Protein AF-A0A7X9Q307-F1 (afdb_monomer_lite)

pLDDT: mean 83.68, std 14.68, range [39.25, 97.31]

Foldseek 3Di:
DALVVLQVVCVVVVHFAFQLRVLCCQCPNCPHCCQPVQDPQPDDDDCDVHLCDLVNLLVVLVVQVVQCVVVVVDPQAAEEEAQCRLVSSLVSNVVVVRPCLLRYEYAHQHPVSLVNHDPSHHYDPDDDPDDGDGYYHYPCNVVSRRDWDWDDDVHIDTDGWDQDPVSDID

Structure (mmCIF, N/CA/C/O backbone):
data_AF-A0A7X9Q307-F1
#
_entry.id   AF-A0A7X9Q307-F1
#
loop_
_atom_site.group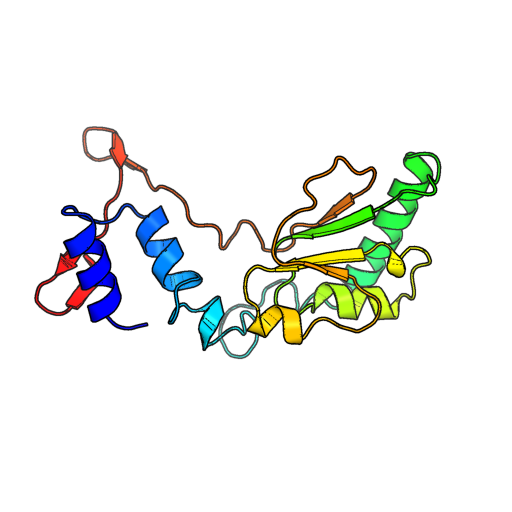_PDB
_atom_site.id
_atom_site.type_symbol
_atom_site.label_atom_id
_atom_site.label_alt_id
_atom_site.label_comp_id
_atom_site.label_asym_id
_atom_site.label_entity_id
_atom_site.label_seq_id
_atom_site.pdbx_PDB_ins_code
_atom_site.Cartn_x
_atom_site.Cartn_y
_atom_site.Cartn_z
_atom_site.occupancy
_atom_site.B_iso_or_equiv
_atom_site.auth_seq_id
_atom_site.auth_comp_id
_atom_site.auth_asym_id
_atom_site.auth_atom_id
_atom_site.pdbx_PDB_model_num
ATOM 1 N N . MET A 1 1 ? -0.770 0.866 19.693 1.00 59.19 1 MET A N 1
ATOM 2 C CA . MET A 1 1 ? -2.058 1.575 19.840 1.00 59.19 1 MET A CA 1
ATOM 3 C C . MET A 1 1 ? -2.561 1.505 21.276 1.00 59.19 1 MET A C 1
ATOM 5 O O . MET A 1 1 ? -2.553 0.418 21.839 1.00 59.19 1 MET A O 1
ATOM 9 N N . THR A 1 2 ? -2.992 2.621 21.872 1.00 69.81 2 THR A N 1
ATOM 10 C CA . THR A 1 2 ? -3.547 2.625 23.238 1.00 69.81 2 THR A CA 1
ATOM 11 C C . THR A 1 2 ? -5.054 2.875 23.222 1.00 69.81 2 THR A C 1
ATOM 13 O O . THR A 1 2 ? -5.565 3.657 22.422 1.00 69.81 2 THR A O 1
ATOM 16 N N . VAL A 1 3 ? -5.768 2.247 24.155 1.00 67.19 3 VAL A N 1
ATOM 17 C CA . VAL A 1 3 ? -7.187 2.508 24.459 1.00 67.19 3 VAL A CA 1
ATOM 18 C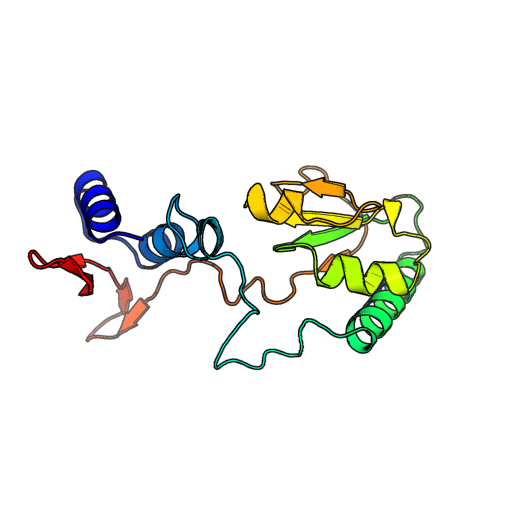 C . VAL A 1 3 ? -7.479 4.008 24.603 1.00 67.19 3 VAL A C 1
ATOM 20 O O . VAL A 1 3 ? -8.523 4.490 24.175 1.00 67.19 3 VAL A O 1
ATOM 23 N N . ALA A 1 4 ? -6.531 4.761 25.167 1.00 68.06 4 ALA A N 1
ATOM 24 C CA . ALA A 1 4 ? -6.656 6.195 25.396 1.00 68.06 4 ALA A CA 1
ATOM 25 C C . ALA A 1 4 ? -6.851 7.008 24.102 1.00 68.06 4 ALA A C 1
ATOM 27 O O . ALA A 1 4 ? -7.605 7.977 24.112 1.00 68.06 4 ALA A O 1
ATOM 28 N N . GLN A 1 5 ? -6.232 6.612 22.983 1.00 72.38 5 GLN A N 1
ATOM 29 C CA . GLN A 1 5 ? -6.404 7.310 21.701 1.00 72.38 5 GLN A CA 1
ATOM 30 C C . GLN A 1 5 ? -7.791 7.076 21.104 1.00 72.38 5 GLN A C 1
ATOM 32 O O . GLN A 1 5 ? -8.421 8.013 20.619 1.00 72.38 5 GLN A O 1
ATOM 37 N N . LEU A 1 6 ? -8.290 5.842 21.183 1.00 76.94 6 LEU A N 1
ATOM 38 C CA . LEU A 1 6 ? -9.639 5.511 20.730 1.00 76.94 6 LEU A CA 1
ATOM 39 C C . LEU A 1 6 ? -10.701 6.199 21.600 1.00 76.94 6 LEU A C 1
ATOM 41 O O . LEU A 1 6 ? -11.668 6.744 21.073 1.00 76.94 6 LEU A O 1
ATOM 45 N N . ALA A 1 7 ? -10.481 6.260 22.918 1.00 73.81 7 ALA A N 1
ATOM 46 C CA . ALA A 1 7 ? -11.341 6.996 23.840 1.00 73.81 7 ALA A CA 1
ATOM 47 C C . ALA A 1 7 ? -11.328 8.511 23.563 1.00 73.81 7 ALA A C 1
ATOM 49 O O . ALA A 1 7 ? -12.384 9.142 23.572 1.00 73.81 7 ALA A O 1
ATOM 50 N N . ALA A 1 8 ? -10.162 9.096 23.267 1.00 78.06 8 ALA A N 1
ATOM 51 C CA . ALA A 1 8 ? -10.044 10.503 22.889 1.00 78.06 8 ALA A CA 1
ATOM 52 C C . ALA A 1 8 ? -10.750 10.802 21.557 1.00 78.06 8 ALA A C 1
ATOM 54 O O . ALA A 1 8 ? -11.475 11.791 21.464 1.00 78.06 8 ALA A O 1
ATOM 55 N N . ALA A 1 9 ? -10.601 9.933 20.553 1.00 77.12 9 ALA A N 1
ATOM 56 C CA . ALA A 1 9 ? -11.289 10.064 19.271 1.00 77.12 9 ALA A CA 1
ATOM 57 C C . ALA A 1 9 ? -12.816 9.976 19.430 1.00 77.12 9 ALA A C 1
ATOM 59 O O . ALA A 1 9 ? -13.542 10.805 18.884 1.00 77.12 9 ALA A O 1
ATOM 60 N N . GLN A 1 10 ? -13.310 9.027 20.230 1.00 79.81 10 GLN A N 1
ATOM 61 C CA . GLN A 1 10 ? -14.734 8.915 20.547 1.00 79.81 10 GLN A CA 1
ATOM 62 C C . GLN A 1 10 ? -15.249 10.142 21.315 1.00 79.81 10 GLN A C 1
ATOM 64 O O . GLN A 1 10 ? -16.324 10.660 21.009 1.00 79.81 10 GLN A O 1
ATOM 69 N N . HIS A 1 11 ? -14.485 10.633 22.297 1.00 79.06 11 HIS A N 1
ATOM 70 C CA . HIS A 1 11 ? -14.839 11.833 23.055 1.00 79.06 11 HIS A CA 1
ATOM 71 C C . HIS A 1 11 ? -14.917 13.068 22.151 1.00 79.06 11 HIS A C 1
ATOM 73 O O . HIS A 1 11 ? -15.900 13.802 22.213 1.00 79.06 11 HIS A O 1
ATOM 79 N N . ALA A 1 12 ? -13.935 13.254 21.266 1.00 80.25 12 ALA A N 1
ATOM 80 C CA . ALA A 1 12 ? -13.921 14.338 20.288 1.00 80.25 12 ALA A CA 1
ATOM 81 C C . ALA A 1 12 ? -15.089 14.243 19.292 1.00 80.25 12 ALA A C 1
ATOM 83 O O . ALA A 1 12 ? -15.669 15.263 18.926 1.00 80.25 12 ALA A O 1
ATOM 84 N N . ALA A 1 13 ? -15.467 13.030 18.879 1.00 79.81 13 ALA A N 1
ATOM 85 C CA . ALA A 1 13 ? -16.611 12.816 17.999 1.00 79.81 13 ALA A CA 1
ATOM 86 C C . ALA A 1 13 ? -17.962 13.080 18.692 1.00 79.81 13 ALA A C 1
ATOM 88 O O . ALA A 1 13 ? -18.959 13.307 18.008 1.00 79.81 13 ALA A O 1
ATOM 89 N N . GLY A 1 14 ? -18.027 13.013 20.028 1.00 86.00 14 GLY A N 1
ATOM 90 C CA . GLY A 1 14 ? -19.274 13.125 20.795 1.00 86.00 14 GLY A CA 1
ATOM 91 C C . GLY A 1 14 ? -20.253 11.965 20.564 1.00 86.00 14 GLY A C 1
ATOM 92 O O . GLY A 1 14 ? -21.414 12.043 20.960 1.00 86.00 14 GLY A O 1
ATOM 93 N N . ARG A 1 15 ? -19.798 10.892 19.908 1.00 89.06 15 ARG A N 1
ATOM 94 C CA . ARG A 1 15 ? -20.575 9.703 19.538 1.00 89.06 15 ARG A CA 1
ATOM 95 C C . ARG A 1 15 ? -19.660 8.478 19.456 1.00 89.06 15 ARG A C 1
ATOM 97 O O . ARG A 1 15 ? -18.450 8.652 19.310 1.00 89.06 15 ARG A O 1
ATOM 104 N N . PRO A 1 16 ? -20.215 7.253 19.478 1.00 90.19 16 PRO A N 1
ATOM 105 C CA . PRO A 1 16 ? -19.493 6.067 19.032 1.00 90.19 16 PRO A CA 1
ATOM 106 C C . PRO A 1 16 ? -18.837 6.285 17.661 1.00 90.19 16 PRO A C 1
ATOM 108 O O . PRO A 1 16 ? -19.356 7.028 16.815 1.00 90.19 16 PRO A O 1
ATOM 111 N N . LEU A 1 17 ? -17.695 5.644 17.443 1.00 92.00 17 LEU A N 1
ATOM 112 C CA . LEU A 1 17 ? -16.974 5.729 16.177 1.00 92.00 17 LEU A CA 1
ATOM 113 C C . LEU A 1 17 ? -17.666 4.845 15.145 1.00 92.00 17 LEU A C 1
ATOM 115 O O . LEU A 1 17 ? -18.116 3.750 15.476 1.00 92.00 17 LEU A O 1
ATOM 119 N N . ARG A 1 18 ? -17.746 5.290 13.892 1.00 93.12 18 ARG A N 1
ATOM 120 C CA . ARG A 1 18 ? -18.092 4.366 12.809 1.00 93.12 18 ARG A CA 1
ATOM 121 C C . ARG A 1 18 ? -16.955 3.354 12.646 1.00 93.12 18 ARG A C 1
ATOM 123 O O . ARG A 1 18 ? -15.805 3.641 12.991 1.00 93.12 18 ARG A O 1
ATOM 130 N N . PHE A 1 19 ? -17.260 2.179 12.101 1.00 92.00 19 PHE A N 1
ATOM 131 C CA . PHE A 1 19 ? -16.249 1.135 11.912 1.00 92.00 19 PHE A CA 1
ATOM 132 C C . PHE A 1 19 ? -15.074 1.585 11.016 1.00 92.00 19 PHE A C 1
ATOM 134 O O . PHE A 1 19 ? -13.926 1.260 11.311 1.00 92.00 19 PHE A O 1
ATOM 141 N N . ASP A 1 20 ? -15.330 2.416 9.996 1.00 92.25 20 ASP A N 1
ATOM 142 C CA . ASP A 1 20 ? -14.295 3.004 9.129 1.00 92.25 20 ASP A CA 1
ATOM 143 C C . ASP A 1 20 ? -13.367 3.957 9.901 1.00 92.25 20 ASP A C 1
ATOM 145 O O . ASP A 1 20 ? -12.151 3.923 9.739 1.00 92.25 20 ASP A O 1
ATOM 149 N N . GLU A 1 21 ? -13.917 4.785 10.787 1.00 91.06 21 GLU A N 1
ATOM 150 C CA . GLU A 1 21 ? -13.138 5.701 11.631 1.00 91.06 21 GLU A CA 1
ATOM 151 C C . GLU A 1 21 ? -12.253 4.938 12.618 1.00 91.06 21 GLU A C 1
ATOM 153 O O . GLU A 1 21 ? -11.077 5.266 12.783 1.00 91.06 21 GLU A O 1
ATOM 158 N N . TYR A 1 22 ? -12.805 3.894 13.241 1.00 90.06 22 TYR A N 1
ATOM 159 C CA . TYR A 1 22 ? -12.046 2.991 14.098 1.00 90.06 22 TYR A CA 1
ATOM 160 C C . TYR A 1 22 ? -10.891 2.342 13.321 1.00 90.06 22 TYR A C 1
ATOM 162 O O . TYR A 1 22 ? -9.736 2.473 13.729 1.00 90.06 22 TYR A O 1
ATOM 170 N N . LEU A 1 23 ? -11.179 1.715 12.172 1.00 89.19 23 LEU A N 1
ATOM 171 C CA . LEU A 1 23 ? -10.168 1.064 11.337 1.00 89.19 23 LEU A CA 1
ATOM 172 C C . LEU A 1 23 ? -9.071 2.040 10.892 1.00 89.19 23 LEU A C 1
ATOM 174 O O . LEU A 1 23 ? -7.890 1.714 10.977 1.00 89.19 23 LEU A O 1
ATOM 178 N N . ALA A 1 24 ? -9.432 3.258 10.485 1.00 88.06 24 ALA A N 1
ATOM 179 C CA . ALA A 1 24 ? -8.461 4.274 10.091 1.00 88.06 24 ALA A CA 1
ATOM 180 C C . ALA A 1 24 ? -7.475 4.606 11.226 1.00 88.06 24 ALA A C 1
ATOM 182 O O . ALA A 1 24 ? -6.268 4.694 10.992 1.00 88.06 24 ALA A O 1
ATOM 183 N N . ILE A 1 25 ? -7.964 4.731 12.464 1.00 87.44 25 ILE A N 1
ATOM 184 C CA . ILE A 1 25 ? -7.119 4.997 13.635 1.00 87.44 25 ILE A CA 1
ATOM 185 C C . ILE A 1 25 ? -6.217 3.797 13.939 1.00 87.44 25 ILE A C 1
ATOM 187 O O . ILE A 1 25 ? -5.011 3.976 14.127 1.00 87.44 25 ILE A O 1
ATOM 191 N N . VAL A 1 26 ? -6.774 2.581 13.986 1.00 86.19 26 VAL A N 1
ATOM 192 C CA . VAL A 1 26 ? -6.013 1.391 14.409 1.00 86.19 26 VAL A CA 1
ATOM 193 C C . VAL A 1 26 ? -5.004 0.920 13.366 1.00 86.19 26 VAL A C 1
ATOM 195 O O . VAL A 1 26 ? -3.978 0.344 13.726 1.00 86.19 26 VAL A O 1
ATOM 198 N N . LEU A 1 27 ? -5.262 1.177 12.083 1.00 82.44 27 LEU A N 1
ATOM 199 C CA . LEU A 1 27 ? -4.376 0.788 10.991 1.00 82.44 27 LEU A CA 1
ATOM 200 C C . LEU A 1 27 ? -3.345 1.878 10.686 1.00 82.44 27 LEU A C 1
ATOM 202 O O . LEU A 1 27 ? -2.157 1.568 10.604 1.00 82.44 27 LEU A O 1
ATOM 206 N N . TYR A 1 28 ? -3.773 3.139 10.584 1.00 82.81 28 TYR A N 1
ATOM 207 C CA . TYR A 1 28 ? -2.967 4.223 10.005 1.00 82.81 28 TYR A CA 1
ATOM 208 C C . TYR A 1 28 ? -2.716 5.414 10.938 1.00 82.81 28 TYR A C 1
ATOM 210 O O . TYR A 1 28 ? -1.961 6.317 10.584 1.00 82.81 28 TYR A O 1
ATOM 218 N N . GLY A 1 29 ? -3.312 5.440 12.135 1.00 83.56 29 GLY A N 1
ATOM 219 C CA . GLY A 1 29 ? -3.037 6.477 13.130 1.00 83.56 29 GLY A CA 1
ATOM 220 C C . GLY A 1 29 ? -1.579 6.473 13.609 1.00 83.56 29 GLY A C 1
ATOM 221 O O . GLY A 1 29 ? -0.797 5.577 13.288 1.00 83.56 29 GLY A O 1
ATOM 222 N N . GLU A 1 30 ? -1.209 7.449 14.441 1.00 81.88 30 GLU A N 1
ATOM 223 C CA . GLU A 1 30 ? 0.157 7.605 14.978 1.00 81.88 30 GLU A CA 1
ATOM 224 C C . GLU A 1 30 ? 0.707 6.324 15.634 1.00 81.88 30 GLU A C 1
ATOM 226 O O . GLU A 1 30 ? 1.899 6.033 15.560 1.00 81.88 30 GLU A O 1
ATOM 231 N N . HIS A 1 31 ? -0.164 5.527 16.260 1.00 80.56 31 HIS A N 1
ATOM 232 C CA . HIS A 1 31 ? 0.188 4.234 16.858 1.00 80.56 31 HIS A CA 1
ATOM 233 C C . HIS A 1 31 ? -0.486 3.044 16.173 1.00 80.56 31 HIS A C 1
ATOM 235 O O . HIS A 1 31 ? -0.641 1.985 16.796 1.00 80.56 31 HIS A O 1
ATOM 241 N N . GLY A 1 32 ? -0.924 3.247 14.931 1.00 79.00 32 GLY A N 1
ATOM 242 C CA . GLY A 1 32 ? -1.569 2.239 14.113 1.00 79.00 32 GLY A CA 1
ATOM 243 C C . GLY A 1 32 ? -0.597 1.150 13.672 1.00 79.00 32 GLY A C 1
ATOM 244 O O . GLY A 1 32 ? 0.629 1.331 13.696 1.00 79.00 32 GLY A O 1
ATOM 245 N N . PHE A 1 33 ? -1.153 0.007 13.280 1.00 78.56 33 PHE A N 1
ATOM 246 C CA . PHE A 1 33 ? -0.391 -1.172 12.881 1.00 78.56 33 PHE A CA 1
ATOM 247 C C . PHE A 1 33 ? 0.606 -0.869 11.752 1.00 78.56 33 PHE A C 1
ATOM 249 O O . PHE A 1 33 ? 1.782 -1.211 11.880 1.00 78.56 33 PHE A O 1
ATOM 256 N N . TYR A 1 34 ? 0.188 -0.164 10.696 1.00 74.31 34 TYR A N 1
ATOM 257 C CA . TYR A 1 34 ? 1.047 0.173 9.551 1.00 74.31 34 TYR A CA 1
ATOM 258 C C . TYR A 1 34 ? 2.032 1.318 9.829 1.00 74.31 34 TYR A C 1
ATOM 260 O O . TYR A 1 34 ? 3.036 1.460 9.130 1.00 74.31 34 TYR A O 1
ATOM 268 N N . THR A 1 35 ? 1.788 2.111 10.874 1.00 74.31 35 THR A N 1
ATOM 269 C CA . THR A 1 35 ? 2.665 3.221 11.279 1.00 74.31 35 THR A CA 1
ATOM 270 C C . THR A 1 35 ? 3.804 2.756 12.187 1.00 74.31 35 THR A C 1
ATOM 272 O O . THR A 1 35 ? 4.924 3.247 12.063 1.00 74.31 35 THR A O 1
ATOM 275 N N . THR A 1 36 ? 3.535 1.817 13.102 1.00 71.94 36 THR A N 1
ATOM 276 C CA . THR A 1 36 ? 4.467 1.465 14.196 1.00 71.94 36 THR A CA 1
ATOM 277 C C . THR A 1 36 ? 5.105 0.091 14.077 1.00 71.94 36 THR A C 1
ATOM 279 O O . THR A 1 36 ? 6.296 -0.052 14.336 1.00 71.94 36 THR A O 1
ATOM 282 N N . SER A 1 37 ? 4.324 -0.920 13.706 1.00 64.81 37 SER A N 1
ATOM 283 C CA . SER A 1 37 ? 4.791 -2.303 13.577 1.00 64.81 37 SER A CA 1
ATOM 284 C C . SER A 1 37 ? 5.078 -2.671 12.127 1.00 64.81 37 SER A C 1
ATOM 286 O O . SER A 1 37 ? 5.987 -3.458 11.892 1.00 64.81 37 SER A O 1
ATOM 288 N N . GLY A 1 38 ? 4.341 -2.072 11.182 1.00 55.19 38 GLY A N 1
ATOM 289 C CA . GLY A 1 38 ? 4.694 -1.805 9.783 1.00 55.19 38 GLY A CA 1
ATOM 290 C C . GLY A 1 38 ? 5.249 -2.951 8.939 1.00 55.19 38 GLY A C 1
ATOM 291 O O . GLY A 1 38 ? 5.755 -2.701 7.851 1.00 55.19 38 GLY A O 1
ATOM 292 N N . GLN A 1 39 ? 5.191 -4.190 9.414 1.00 53.16 39 GLN A N 1
ATOM 293 C CA . GLN A 1 39 ? 5.537 -5.376 8.651 1.00 53.16 39 GLN A CA 1
ATOM 294 C C . GLN A 1 39 ? 4.319 -6.287 8.631 1.00 53.16 39 GLN A C 1
ATOM 296 O O . GLN A 1 39 ? 4.291 -7.325 9.292 1.00 53.16 39 GLN A O 1
ATOM 301 N N . ALA A 1 40 ? 3.309 -5.911 7.846 1.00 49.50 40 ALA A N 1
ATOM 302 C CA . ALA A 1 40 ? 2.507 -6.947 7.210 1.00 49.50 40 ALA A CA 1
ATOM 303 C C . ALA A 1 40 ? 3.498 -7.807 6.405 1.00 49.50 40 ALA A C 1
ATOM 305 O O . ALA A 1 40 ? 4.129 -7.316 5.470 1.00 49.50 40 ALA A O 1
ATOM 306 N N . GLY A 1 41 ? 3.764 -9.025 6.886 1.00 48.25 41 GLY A N 1
ATOM 307 C CA . GLY A 1 41 ? 4.691 -9.966 6.250 1.00 48.25 41 GLY A CA 1
ATOM 308 C C . GLY A 1 41 ? 5.854 -10.497 7.096 1.00 48.25 41 GLY A C 1
ATOM 309 O O . GLY A 1 41 ? 6.560 -11.380 6.619 1.00 48.25 41 GLY A O 1
ATOM 310 N N . ARG A 1 42 ? 6.077 -10.073 8.352 1.00 41.88 42 ARG A N 1
ATOM 311 C CA . ARG A 1 42 ? 7.159 -10.669 9.170 1.00 41.88 42 ARG A CA 1
ATOM 312 C C . ARG A 1 42 ? 6.701 -11.143 10.547 1.00 41.88 42 ARG A C 1
ATOM 314 O O . ARG A 1 42 ? 6.692 -10.387 11.510 1.00 41.88 42 ARG A O 1
ATOM 321 N N . ARG A 1 43 ? 6.496 -12.467 10.598 1.00 41.31 43 ARG A N 1
ATOM 322 C CA . ARG A 1 43 ? 6.271 -13.374 11.744 1.00 41.31 43 ARG A CA 1
ATOM 323 C C . ARG A 1 43 ? 4.811 -13.666 12.097 1.00 41.31 43 ARG A C 1
ATOM 325 O O . ARG A 1 43 ? 4.202 -12.947 12.874 1.00 41.31 43 ARG A O 1
ATOM 332 N N . GLY A 1 44 ? 4.381 -14.846 11.648 1.00 43.50 44 GLY A N 1
ATOM 333 C CA . GLY A 1 44 ? 3.367 -15.665 12.311 1.00 43.50 44 GLY A CA 1
ATOM 334 C C . GLY A 1 44 ? 1.976 -15.553 11.701 1.00 43.50 44 GLY A C 1
ATOM 335 O O . GLY A 1 44 ? 1.319 -14.535 11.839 1.00 43.50 44 GLY A O 1
ATOM 336 N N . ASP A 1 45 ? 1.541 -16.648 11.087 1.00 40.53 45 ASP A N 1
ATOM 337 C CA . ASP A 1 45 ? 0.140 -17.079 10.962 1.00 40.53 45 ASP A CA 1
ATOM 338 C C . ASP A 1 45 ? -0.694 -16.679 9.739 1.00 40.53 45 ASP A C 1
ATOM 340 O O . ASP A 1 45 ? -1.767 -17.251 9.561 1.00 40.53 45 ASP A O 1
ATOM 344 N N . PHE A 1 46 ? -0.181 -15.884 8.797 1.00 42.38 46 PHE A N 1
ATOM 345 C CA . PHE A 1 46 ? -0.785 -15.806 7.459 1.00 42.38 46 PHE A CA 1
ATOM 346 C C . PHE A 1 46 ? 0.271 -15.918 6.363 1.00 42.38 46 PHE A C 1
ATOM 348 O O . PHE A 1 46 ? 1.080 -15.022 6.141 1.00 42.38 46 PHE A O 1
ATOM 355 N N . ILE A 1 47 ? 0.259 -17.055 5.670 1.00 39.25 47 ILE A N 1
ATOM 356 C CA . ILE A 1 47 ? 0.865 -17.195 4.349 1.00 39.25 47 ILE A CA 1
ATOM 357 C C . ILE A 1 47 ? -0.072 -16.452 3.389 1.00 39.25 47 ILE A C 1
ATOM 359 O O . ILE A 1 47 ? -1.066 -17.023 2.943 1.00 39.25 47 ILE A O 1
ATOM 363 N N . THR A 1 48 ? 0.194 -15.179 3.101 1.00 45.38 48 THR A N 1
ATOM 364 C CA . THR A 1 48 ? -0.316 -14.570 1.866 1.00 45.38 48 THR A CA 1
ATOM 365 C C . THR A 1 48 ? 0.574 -15.001 0.699 1.00 45.38 48 THR A C 1
ATOM 367 O O . THR A 1 48 ? 1.667 -15.546 0.890 1.00 45.38 48 THR A O 1
ATOM 370 N N . SER A 1 49 ? 0.064 -14.886 -0.526 1.00 48.78 49 SER A N 1
ATOM 371 C CA . SER A 1 49 ? 0.766 -15.370 -1.715 1.00 48.78 49 SER A CA 1
ATOM 372 C C . SER A 1 49 ? 2.056 -14.572 -1.920 1.00 48.78 49 SER A C 1
ATOM 374 O O . SER A 1 49 ? 2.011 -13.467 -2.451 1.00 48.78 49 SER A O 1
ATOM 376 N N . PRO A 1 50 ? 3.212 -15.237 -1.850 1.00 49.72 50 PRO A N 1
ATOM 377 C CA . PRO A 1 50 ? 4.302 -15.138 -0.847 1.00 49.72 50 PRO A CA 1
ATOM 378 C C . PRO A 1 50 ? 4.586 -13.707 -0.311 1.00 49.72 50 PRO A C 1
ATOM 380 O O . PRO A 1 50 ? 3.767 -12.813 -0.408 1.00 49.72 50 PRO A O 1
ATOM 383 N N . GLU A 1 51 ? 5.800 -13.389 0.142 1.00 54.53 51 GLU A N 1
ATOM 384 C CA . GLU A 1 51 ? 6.372 -12.042 -0.061 1.00 54.53 51 GLU A CA 1
ATOM 385 C C . GLU A 1 51 ? 6.502 -11.752 -1.584 1.00 54.53 51 GLU A C 1
ATOM 387 O O . GLU A 1 51 ? 7.599 -11.584 -2.102 1.00 54.53 51 GLU A O 1
ATOM 392 N N . VAL A 1 52 ? 5.393 -11.816 -2.331 1.00 58.66 52 VAL A N 1
ATOM 393 C CA . VAL A 1 52 ? 5.188 -11.750 -3.788 1.00 58.66 52 VAL A CA 1
ATOM 394 C C . VAL A 1 52 ? 5.999 -12.753 -4.641 1.00 58.66 52 VAL A C 1
ATOM 396 O O . VAL A 1 52 ? 5.456 -13.406 -5.526 1.00 58.66 52 VAL A O 1
ATOM 399 N N . GLY A 1 53 ? 7.272 -12.997 -4.348 1.00 70.88 53 GLY A N 1
ATOM 400 C CA . GLY A 1 53 ? 8.136 -13.951 -5.034 1.00 70.88 53 GLY A CA 1
ATOM 401 C C . GLY A 1 53 ? 8.599 -13.452 -6.415 1.00 70.88 53 GLY A C 1
ATOM 402 O O . GLY A 1 53 ? 7.818 -12.860 -7.164 1.00 70.88 53 GLY A O 1
ATOM 403 N N . PRO A 1 54 ? 9.854 -13.729 -6.825 1.00 79.31 54 PRO A N 1
ATOM 404 C CA . PRO A 1 54 ? 10.370 -13.322 -8.138 1.00 79.31 54 PRO A CA 1
ATOM 405 C C . PRO A 1 54 ? 9.500 -13.770 -9.324 1.00 79.31 54 PRO A C 1
ATOM 407 O O . PRO A 1 54 ? 9.447 -13.091 -10.347 1.00 79.31 54 PRO A O 1
ATOM 410 N N . LEU A 1 55 ? 8.786 -14.895 -9.188 1.00 86.50 55 LEU A N 1
ATOM 411 C CA . LEU A 1 55 ? 7.923 -15.423 -10.244 1.00 86.50 55 LEU A CA 1
ATOM 412 C C . LEU A 1 55 ? 6.685 -14.552 -10.490 1.00 86.50 55 LEU A C 1
ATOM 414 O O . LEU A 1 55 ? 6.381 -14.273 -11.649 1.00 86.50 55 LEU A O 1
ATOM 418 N N . PHE A 1 56 ? 5.982 -14.112 -9.440 1.00 87.25 56 PHE A N 1
ATOM 419 C CA . PHE A 1 56 ? 4.816 -13.241 -9.607 1.00 87.25 56 PHE A CA 1
ATOM 420 C C . PHE A 1 56 ? 5.233 -11.911 -10.224 1.00 87.25 56 PHE A C 1
ATOM 422 O O . PHE A 1 56 ? 4.627 -11.474 -11.198 1.00 87.25 56 PHE A O 1
ATOM 429 N N . ALA A 1 57 ? 6.314 -11.311 -9.718 1.00 89.69 57 ALA A N 1
ATOM 430 C CA . ALA A 1 57 ? 6.836 -10.063 -10.256 1.00 89.69 57 ALA A CA 1
ATOM 431 C C . ALA A 1 57 ? 7.228 -10.195 -11.736 1.00 89.69 57 ALA A C 1
ATOM 433 O O . ALA A 1 57 ? 6.898 -9.321 -12.533 1.00 89.69 57 ALA A O 1
ATOM 434 N N . ALA A 1 58 ? 7.848 -11.311 -12.135 1.00 89.88 58 ALA A N 1
ATOM 435 C CA . ALA A 1 58 ? 8.171 -11.575 -13.535 1.00 89.88 58 ALA A CA 1
ATOM 436 C C . ALA A 1 58 ? 6.919 -11.756 -14.412 1.00 89.88 58 ALA A C 1
ATOM 438 O O . ALA A 1 58 ? 6.885 -11.278 -15.545 1.00 89.88 58 ALA A O 1
ATOM 439 N N . VAL A 1 59 ? 5.883 -12.444 -13.916 1.00 92.56 59 VAL A N 1
ATOM 440 C CA . VAL A 1 59 ? 4.600 -12.579 -14.629 1.00 92.56 59 VAL A CA 1
ATOM 441 C C . VAL A 1 59 ? 3.936 -11.213 -14.794 1.00 92.56 59 VAL A C 1
ATOM 443 O O . VAL A 1 59 ? 3.506 -10.882 -15.898 1.00 92.56 59 VAL A O 1
ATOM 446 N N . LEU A 1 60 ? 3.897 -10.414 -13.727 1.00 93.69 60 LEU A N 1
ATOM 447 C CA . LEU A 1 60 ? 3.300 -9.085 -13.735 1.00 93.69 60 LEU A CA 1
ATOM 448 C C . LEU A 1 60 ? 4.055 -8.134 -14.668 1.00 93.69 60 LEU A C 1
ATOM 450 O O . LEU A 1 60 ? 3.422 -7.456 -15.467 1.00 93.69 60 LEU A O 1
ATOM 454 N N . ALA A 1 61 ? 5.391 -8.139 -14.642 1.00 93.75 61 ALA A N 1
ATOM 455 C CA . ALA A 1 61 ? 6.208 -7.330 -15.543 1.00 93.75 61 ALA A CA 1
ATOM 456 C C . ALA A 1 61 ? 5.926 -7.654 -17.020 1.00 93.75 61 ALA A C 1
ATOM 458 O O . ALA A 1 61 ? 5.684 -6.744 -17.809 1.00 93.75 61 ALA A O 1
ATOM 459 N N . ARG A 1 62 ? 5.843 -8.943 -17.384 1.00 94.25 62 ARG A N 1
ATOM 460 C CA . ARG A 1 62 ? 5.468 -9.348 -18.753 1.00 94.25 62 ARG A CA 1
ATOM 461 C C . ARG A 1 62 ? 4.052 -8.923 -19.131 1.00 94.25 62 ARG A C 1
ATOM 463 O O . ARG A 1 62 ? 3.797 -8.603 -20.288 1.00 94.25 62 ARG A O 1
ATOM 470 N N . TRP A 1 63 ? 3.117 -8.967 -18.185 1.00 95.81 63 TRP A N 1
ATOM 471 C CA . TRP A 1 63 ? 1.760 -8.489 -18.429 1.00 95.81 63 TRP A CA 1
ATOM 472 C C . TRP A 1 63 ? 1.740 -6.970 -18.661 1.00 95.81 63 TRP A C 1
ATOM 474 O O . TRP A 1 63 ? 1.087 -6.514 -19.594 1.00 95.81 63 TRP A O 1
ATOM 484 N N . ILE A 1 64 ? 2.520 -6.199 -17.896 1.00 96.12 64 ILE A N 1
ATOM 485 C CA . ILE A 1 64 ? 2.683 -4.753 -18.100 1.00 96.12 64 ILE A CA 1
ATOM 486 C C . ILE A 1 64 ? 3.272 -4.458 -19.488 1.00 96.12 64 ILE A C 1
ATOM 488 O O . ILE A 1 64 ? 2.756 -3.578 -20.175 1.00 96.12 64 ILE A O 1
ATOM 492 N N . ASP A 1 65 ? 4.282 -5.213 -19.938 1.00 95.31 65 ASP A N 1
ATOM 493 C CA . ASP A 1 65 ? 4.836 -5.080 -21.296 1.00 95.31 65 ASP A CA 1
ATOM 494 C C . ASP A 1 65 ? 3.765 -5.321 -22.374 1.00 95.31 65 ASP A C 1
ATOM 496 O O . ASP A 1 65 ? 3.662 -4.575 -23.351 1.00 95.31 65 ASP A O 1
ATOM 500 N N . ALA A 1 66 ? 2.928 -6.347 -22.188 1.00 96.19 66 ALA A N 1
ATOM 501 C CA . ALA A 1 66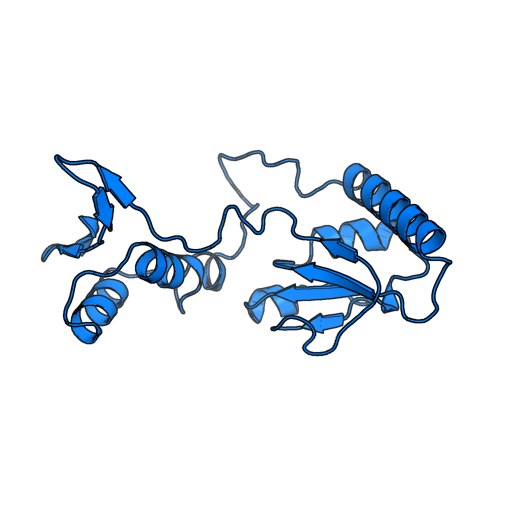 ? 1.832 -6.643 -23.105 1.00 96.19 66 ALA A CA 1
ATOM 502 C C . ALA A 1 66 ? 0.787 -5.514 -23.131 1.00 96.19 66 ALA A C 1
ATOM 504 O O . ALA A 1 66 ? 0.313 -5.147 -24.206 1.00 96.19 66 ALA A O 1
ATOM 505 N N . GLU A 1 67 ? 0.460 -4.921 -21.980 1.00 96.56 67 GLU A N 1
ATOM 506 C CA . GLU A 1 67 ? -0.462 -3.785 -21.898 1.00 96.56 67 GLU A CA 1
ATOM 507 C C . GLU A 1 67 ? 0.124 -2.505 -22.498 1.00 96.56 67 GLU A C 1
ATOM 509 O O . GLU A 1 67 ? -0.586 -1.773 -23.194 1.00 96.56 67 GLU A O 1
ATOM 514 N N . HIS A 1 68 ? 1.420 -2.249 -22.302 1.00 95.75 68 HIS A N 1
ATOM 515 C CA . HIS A 1 68 ? 2.121 -1.144 -22.955 1.00 95.75 68 HIS A CA 1
ATOM 516 C C . HIS A 1 68 ? 2.031 -1.275 -24.476 1.00 95.75 68 HIS A C 1
ATOM 518 O O . HIS A 1 68 ? 1.592 -0.339 -25.149 1.00 95.75 68 HIS A O 1
ATOM 524 N N . ALA A 1 69 ? 2.322 -2.464 -25.012 1.00 95.81 69 ALA A N 1
ATOM 525 C CA . ALA A 1 69 ? 2.191 -2.761 -26.436 1.00 95.81 69 ALA A CA 1
ATOM 526 C C . ALA A 1 69 ? 0.738 -2.643 -26.929 1.00 95.81 69 ALA A C 1
ATOM 528 O O . ALA A 1 69 ? 0.485 -2.020 -27.962 1.00 95.81 69 ALA A O 1
ATOM 529 N N . ARG A 1 70 ? -0.238 -3.170 -26.176 1.00 96.31 70 ARG A N 1
ATOM 530 C CA . ARG A 1 70 ? -1.675 -3.081 -26.497 1.00 96.31 70 ARG A CA 1
ATOM 531 C C . ARG A 1 70 ? -2.157 -1.634 -26.582 1.00 96.31 70 ARG A C 1
ATOM 533 O O . ARG A 1 70 ? -3.036 -1.318 -27.381 1.00 96.31 70 ARG A O 1
ATOM 540 N N . LEU A 1 71 ? -1.576 -0.747 -25.778 1.00 94.50 71 LEU A N 1
ATOM 541 C CA . LEU A 1 71 ? -1.845 0.686 -25.806 1.00 94.50 71 LEU A CA 1
ATOM 542 C C . LEU A 1 71 ? -1.051 1.435 -26.888 1.00 94.50 71 LEU A C 1
ATOM 544 O O . LEU A 1 71 ? -1.164 2.657 -26.945 1.00 94.50 71 LEU A O 1
ATOM 548 N N . GLY A 1 72 ? -0.301 0.752 -27.753 1.00 95.56 72 GLY A N 1
ATOM 549 C CA . GLY A 1 72 ? 0.479 1.366 -28.831 1.00 95.56 72 GLY A CA 1
ATOM 550 C C . GLY A 1 72 ? 1.855 1.867 -28.396 1.00 95.56 72 GLY A C 1
ATOM 551 O O . GLY A 1 72 ? 2.371 2.790 -29.013 1.00 95.56 72 GLY A O 1
ATOM 552 N N . ALA A 1 73 ? 2.416 1.288 -27.331 1.00 93.50 73 ALA A N 1
ATOM 553 C CA . ALA A 1 73 ? 3.724 1.621 -26.769 1.00 93.50 73 ALA A CA 1
ATOM 554 C C . ALA A 1 73 ? 3.951 3.134 -26.542 1.00 93.50 73 ALA A C 1
ATOM 556 O O . ALA A 1 73 ? 4.946 3.684 -27.009 1.00 93.50 73 ALA A O 1
ATOM 557 N N . PRO A 1 74 ? 3.039 3.838 -25.844 1.00 93.56 74 PRO A N 1
ATOM 558 C CA . PRO A 1 74 ? 3.150 5.280 -25.672 1.00 93.56 74 PRO A CA 1
ATOM 559 C C . PRO A 1 74 ? 4.372 5.685 -24.829 1.00 93.56 74 PRO A C 1
ATOM 561 O O . PRO A 1 74 ? 4.745 5.010 -23.860 1.00 93.56 74 PRO A O 1
ATOM 564 N N . ASP A 1 75 ? 4.959 6.836 -25.161 1.00 90.12 75 ASP A N 1
ATOM 565 C CA . ASP A 1 75 ? 6.118 7.402 -24.458 1.00 90.12 75 ASP A CA 1
ATOM 566 C C . ASP A 1 75 ? 5.788 7.908 -23.044 1.00 90.12 75 ASP A C 1
ATOM 568 O O . ASP A 1 75 ? 6.692 8.049 -22.227 1.00 90.12 75 ASP A O 1
ATOM 572 N N . ASP A 1 76 ? 4.511 8.123 -22.718 1.00 91.12 76 ASP A N 1
ATOM 573 C CA . ASP A 1 76 ? 4.022 8.597 -21.415 1.00 91.12 76 ASP A CA 1
ATOM 574 C C . ASP A 1 76 ? 3.417 7.482 -20.533 1.00 91.12 76 ASP A C 1
ATOM 576 O O . ASP A 1 76 ? 2.676 7.748 -19.584 1.00 91.12 76 ASP A O 1
ATOM 580 N N . PHE A 1 77 ? 3.745 6.215 -20.818 1.00 95.00 77 PHE A N 1
ATOM 581 C CA . PHE A 1 77 ? 3.241 5.059 -20.070 1.00 95.00 77 PHE A CA 1
ATOM 582 C C . PHE A 1 77 ? 3.698 5.050 -18.603 1.00 95.00 77 PHE A C 1
ATOM 584 O O . PHE A 1 77 ? 4.887 4.910 -18.333 1.00 95.00 77 PHE A O 1
ATOM 591 N N . THR A 1 78 ? 2.765 5.157 -17.657 1.00 95.88 78 THR A N 1
ATOM 592 C CA . THR A 1 78 ? 3.051 5.203 -16.211 1.00 95.88 78 THR A CA 1
ATOM 593 C C . THR A 1 78 ? 2.516 3.963 -15.497 1.00 95.88 78 THR A C 1
ATOM 595 O O . THR A 1 78 ? 1.392 3.528 -15.754 1.00 95.88 78 THR A O 1
ATOM 598 N N . ILE A 1 79 ? 3.304 3.411 -14.573 1.00 96.56 79 ILE A N 1
ATOM 599 C CA . ILE A 1 79 ? 2.897 2.295 -13.715 1.00 96.56 79 ILE A CA 1
ATOM 600 C C . ILE A 1 79 ? 2.709 2.852 -12.310 1.00 96.56 79 ILE A C 1
ATOM 602 O O . ILE A 1 79 ? 3.647 3.408 -11.751 1.00 96.56 79 ILE A O 1
ATOM 606 N N . VAL A 1 80 ? 1.519 2.712 -11.734 1.00 97.31 80 VAL A N 1
ATOM 607 C CA . VAL A 1 80 ? 1.211 3.217 -10.391 1.00 97.31 80 VAL A CA 1
ATOM 608 C C . VAL A 1 80 ? 0.876 2.049 -9.473 1.00 97.31 80 VAL A C 1
ATOM 610 O O . VAL A 1 80 ? -0.166 1.424 -9.634 1.00 97.31 80 VAL A O 1
ATOM 613 N N . GLU A 1 81 ? 1.734 1.760 -8.500 1.00 95.38 81 GLU A N 1
ATOM 614 C CA . GLU A 1 81 ? 1.452 0.821 -7.410 1.00 95.38 81 GLU A CA 1
ATOM 615 C C . GLU A 1 81 ? 0.844 1.575 -6.227 1.00 95.38 81 GLU A C 1
ATOM 617 O O . GLU A 1 81 ? 1.475 2.468 -5.665 1.00 95.38 81 GLU A O 1
ATOM 622 N N . VAL A 1 82 ? -0.380 1.220 -5.842 1.00 94.00 82 VAL A N 1
ATOM 623 C CA . VAL A 1 82 ? -1.130 1.856 -4.755 1.00 94.00 82 VAL A CA 1
ATOM 624 C C . VAL A 1 82 ? -1.112 0.959 -3.527 1.00 94.00 82 VAL A C 1
ATOM 626 O O . VAL A 1 82 ? -1.489 -0.206 -3.613 1.00 94.00 82 VAL A O 1
ATOM 629 N N . GLY A 1 83 ? -0.703 1.517 -2.385 1.00 89.56 83 GLY A N 1
ATOM 630 C CA . GLY A 1 83 ? -0.442 0.727 -1.181 1.00 89.56 83 GLY A CA 1
ATOM 631 C C . GLY A 1 83 ? 0.859 -0.054 -1.304 1.00 89.56 83 GLY A C 1
ATOM 632 O O . GLY A 1 83 ? 0.913 -1.224 -0.946 1.00 89.56 83 GLY A O 1
ATOM 633 N N . ALA A 1 84 ? 1.905 0.584 -1.837 1.00 91.12 84 ALA A N 1
ATOM 634 C CA . ALA A 1 84 ? 3.177 -0.074 -2.130 1.00 91.12 84 ALA A CA 1
ATOM 635 C C . ALA A 1 84 ? 3.906 -0.612 -0.880 1.00 91.12 84 ALA A C 1
ATOM 637 O O . ALA A 1 84 ? 4.909 -1.327 -1.002 1.00 91.12 84 ALA A O 1
ATOM 638 N N . GLY A 1 85 ? 3.461 -0.242 0.329 1.00 88.62 85 GLY A N 1
ATOM 639 C CA . GLY A 1 85 ? 4.077 -0.661 1.580 1.00 88.62 85 GLY A CA 1
ATOM 640 C C . GLY A 1 85 ? 5.574 -0.326 1.593 1.00 88.62 85 GLY A C 1
ATOM 641 O O . GLY A 1 85 ? 5.960 0.759 1.143 1.00 88.62 85 GLY A O 1
ATOM 642 N N . PRO A 1 86 ? 6.462 -1.234 2.040 1.00 87.88 86 PRO A N 1
ATOM 643 C CA . PRO A 1 86 ? 7.908 -1.007 2.016 1.00 87.88 86 PRO A CA 1
ATOM 644 C C . PRO A 1 86 ? 8.540 -1.174 0.614 1.00 87.88 86 PRO A C 1
ATOM 646 O O . PRO A 1 86 ? 9.765 -1.127 0.482 1.00 87.88 86 PRO A O 1
ATOM 649 N N . GLY A 1 87 ? 7.743 -1.368 -0.444 1.00 91.06 87 GLY A N 1
ATOM 650 C CA . GLY A 1 87 ? 8.215 -1.534 -1.822 1.00 91.06 87 GLY A CA 1
ATOM 651 C C . GLY A 1 87 ? 8.656 -2.960 -2.166 1.00 91.06 87 GLY A C 1
ATOM 652 O O . GLY A 1 87 ? 9.559 -3.141 -2.985 1.00 91.06 87 GLY A O 1
ATOM 653 N N . THR A 1 88 ? 8.064 -3.980 -1.535 1.00 89.75 88 THR A N 1
ATOM 654 C CA . THR A 1 88 ? 8.404 -5.398 -1.767 1.00 89.75 88 THR A CA 1
ATOM 655 C C . THR A 1 88 ? 8.173 -5.810 -3.223 1.00 89.75 88 THR A C 1
ATOM 657 O O . THR A 1 88 ? 9.075 -6.371 -3.848 1.00 89.75 88 THR A O 1
ATOM 660 N N . LEU A 1 89 ? 7.009 -5.481 -3.796 1.00 90.56 89 LEU A N 1
ATOM 661 C CA . LEU A 1 89 ? 6.710 -5.771 -5.200 1.00 90.56 89 LEU A CA 1
ATOM 662 C C . LEU A 1 89 ? 7.627 -4.976 -6.138 1.00 90.56 89 LEU A C 1
ATOM 664 O O . LEU A 1 89 ? 8.230 -5.567 -7.032 1.00 90.56 89 LEU A O 1
ATOM 668 N N . ALA A 1 90 ? 7.809 -3.675 -5.891 1.00 92.44 90 ALA A N 1
ATOM 669 C CA . ALA A 1 90 ? 8.729 -2.835 -6.658 1.00 92.44 90 ALA A CA 1
ATOM 670 C C . ALA A 1 90 ? 10.155 -3.423 -6.716 1.00 92.44 90 ALA A C 1
ATOM 672 O O . ALA A 1 90 ? 10.755 -3.504 -7.787 1.00 92.44 90 ALA A O 1
ATOM 673 N N . ARG A 1 91 ? 10.689 -3.906 -5.582 1.00 91.88 91 ARG A N 1
ATOM 674 C CA . ARG A 1 91 ? 11.994 -4.597 -5.516 1.00 91.88 91 ARG A CA 1
ATOM 675 C C . ARG A 1 91 ? 12.022 -5.866 -6.355 1.00 91.88 91 ARG A C 1
ATOM 677 O O . ARG A 1 91 ? 13.012 -6.114 -7.034 1.00 91.88 91 ARG A O 1
ATOM 684 N N . ALA A 1 92 ? 10.961 -6.665 -6.309 1.00 90.94 92 ALA A N 1
ATOM 685 C CA . ALA A 1 92 ? 10.880 -7.892 -7.087 1.00 90.94 92 ALA A CA 1
ATOM 686 C C . ALA A 1 92 ? 10.776 -7.607 -8.599 1.00 90.94 92 ALA A C 1
ATOM 688 O O . ALA A 1 92 ? 11.424 -8.290 -9.388 1.00 90.94 92 ALA A O 1
ATOM 689 N N . ILE A 1 93 ? 10.031 -6.572 -9.007 1.00 9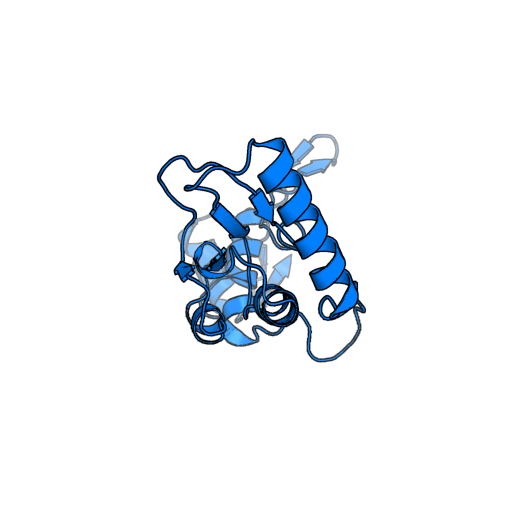1.44 93 ILE A N 1
ATOM 690 C CA . ILE A 1 93 ? 9.931 -6.126 -10.407 1.00 91.44 93 ILE A CA 1
ATOM 691 C C . ILE A 1 93 ? 11.280 -5.605 -10.914 1.00 91.44 93 ILE A C 1
ATOM 693 O O . ILE A 1 93 ? 11.682 -5.941 -12.026 1.00 91.44 93 ILE A O 1
ATOM 697 N N . LEU A 1 94 ? 12.013 -4.839 -10.099 1.00 89.06 94 LEU A N 1
ATOM 698 C CA . LEU A 1 94 ? 13.345 -4.324 -10.443 1.00 89.06 94 LEU A CA 1
ATOM 699 C C . LEU A 1 94 ? 14.327 -5.426 -10.860 1.00 89.06 94 LEU A C 1
ATOM 701 O O . LEU A 1 94 ? 15.171 -5.190 -11.721 1.00 89.06 94 LEU A O 1
ATOM 705 N N . LEU A 1 95 ? 14.205 -6.635 -10.299 1.00 87.44 95 LEU A N 1
ATOM 706 C CA . LEU A 1 95 ? 15.046 -7.779 -10.675 1.00 87.44 95 LEU A CA 1
ATOM 707 C C . LEU A 1 95 ? 14.824 -8.236 -12.122 1.00 87.44 95 LEU A C 1
ATOM 709 O O . LEU A 1 95 ? 15.730 -8.813 -12.717 1.00 87.44 95 LEU A O 1
ATOM 713 N N . ALA A 1 96 ? 13.644 -7.979 -12.691 1.00 85.31 96 ALA A N 1
ATOM 714 C CA . ALA A 1 96 ? 13.354 -8.247 -14.096 1.00 85.31 96 ALA A CA 1
ATOM 715 C C . ALA A 1 96 ? 13.893 -7.152 -15.038 1.00 85.31 96 ALA A C 1
ATOM 717 O O . ALA A 1 96 ? 13.817 -7.324 -16.252 1.00 85.31 96 ALA A O 1
ATOM 718 N N . ALA A 1 97 ? 14.432 -6.053 -14.490 1.00 84.88 97 ALA A N 1
ATOM 719 C CA . ALA A 1 97 ? 14.984 -4.909 -15.218 1.00 84.88 97 ALA A CA 1
ATOM 720 C C . ALA A 1 97 ? 14.094 -4.415 -16.383 1.00 84.88 97 ALA A C 1
ATOM 722 O O . ALA A 1 97 ? 14.562 -4.341 -17.523 1.00 84.88 97 ALA A O 1
ATOM 723 N N . PRO A 1 98 ? 12.808 -4.088 -16.134 1.00 87.00 98 PRO A N 1
ATOM 724 C CA . PRO A 1 98 ? 11.927 -3.631 -17.197 1.00 87.00 98 PRO A CA 1
ATOM 725 C C . PRO A 1 98 ? 12.362 -2.262 -17.730 1.00 87.00 98 PRO A C 1
ATOM 727 O O . PRO A 1 98 ? 12.841 -1.403 -16.992 1.00 87.00 98 PRO A O 1
ATOM 730 N N . HIS A 1 99 ? 12.132 -2.038 -19.020 1.00 89.12 99 HIS A N 1
ATOM 731 C CA . HIS A 1 99 ? 12.522 -0.813 -19.724 1.00 89.12 99 HIS A CA 1
ATOM 732 C C . HIS A 1 99 ? 11.705 0.433 -19.332 1.00 89.12 99 HIS A C 1
ATOM 734 O O . HIS A 1 99 ? 12.046 1.527 -19.759 1.00 89.12 99 HIS A O 1
ATOM 740 N N . TRP A 1 100 ? 10.621 0.265 -18.569 1.00 90.25 100 TRP A N 1
ATOM 741 C CA . TRP A 1 100 ? 9.736 1.328 -18.074 1.00 90.25 100 TRP A CA 1
ATOM 742 C C . TRP A 1 100 ? 9.926 1.613 -16.580 1.00 90.25 100 TRP A C 1
ATOM 744 O O . TRP A 1 100 ? 9.085 2.266 -15.960 1.00 90.25 100 TRP A O 1
ATOM 754 N N . ILE A 1 101 ? 10.987 1.092 -15.963 1.00 89.12 101 ILE A N 1
ATOM 755 C CA . ILE A 1 101 ? 11.148 1.138 -14.509 1.00 89.12 101 ILE A CA 1
ATOM 756 C C . ILE A 1 101 ? 11.189 2.562 -13.947 1.00 89.12 101 ILE A C 1
ATOM 758 O O . ILE A 1 101 ? 10.615 2.824 -12.892 1.00 89.12 101 ILE A O 1
ATOM 762 N N . GLU A 1 102 ? 11.772 3.508 -14.682 1.00 89.75 102 GLU A N 1
ATOM 763 C CA . GLU A 1 102 ? 11.819 4.923 -14.306 1.00 89.75 102 GLU A CA 1
ATOM 764 C C . GLU A 1 102 ? 10.434 5.591 -14.277 1.00 89.75 102 GLU A C 1
ATOM 766 O O . GLU A 1 102 ? 10.273 6.685 -13.731 1.00 89.75 102 GLU A O 1
ATOM 771 N N . ARG A 1 103 ? 9.425 4.921 -14.843 1.00 93.62 103 ARG A N 1
ATOM 772 C CA . ARG A 1 103 ? 8.022 5.345 -14.909 1.00 93.62 103 ARG A CA 1
ATOM 773 C C . ARG A 1 103 ? 7.159 4.676 -13.837 1.00 93.62 103 ARG A C 1
ATOM 775 O O . ARG A 1 103 ? 5.939 4.843 -13.834 1.00 93.62 103 ARG A O 1
ATOM 782 N N . TYR A 1 104 ? 7.783 3.916 -12.935 1.00 95.81 104 TYR A N 1
ATOM 783 C CA . TYR A 1 104 ? 7.124 3.277 -11.806 1.00 95.81 104 TYR A CA 1
ATOM 784 C C . TYR A 1 104 ? 6.940 4.258 -10.649 1.00 95.81 104 TYR A C 1
ATOM 786 O O . TYR A 1 104 ? 7.904 4.814 -10.117 1.00 95.81 104 TYR A O 1
ATOM 794 N N . VAL A 1 105 ? 5.694 4.435 -10.227 1.00 97.12 105 VAL A N 1
ATOM 795 C CA . VAL A 1 105 ? 5.284 5.282 -9.112 1.00 97.12 105 VAL A CA 1
ATOM 796 C C . VAL A 1 105 ? 4.756 4.396 -7.989 1.00 97.12 105 VAL A C 1
ATOM 798 O O . VAL A 1 105 ? 3.724 3.750 -8.138 1.00 97.12 105 VAL A O 1
ATOM 801 N N . ALA A 1 106 ? 5.454 4.384 -6.858 1.00 96.38 106 ALA A N 1
ATOM 802 C CA . ALA A 1 106 ? 5.046 3.684 -5.647 1.00 96.38 106 ALA A CA 1
ATOM 803 C C . ALA A 1 106 ? 4.328 4.664 -4.706 1.00 96.38 106 ALA A C 1
ATOM 805 O O . ALA A 1 106 ? 4.948 5.581 -4.159 1.00 96.38 106 ALA A O 1
ATOM 806 N N . VAL A 1 107 ? 3.022 4.475 -4.525 1.00 96.12 107 VAL A N 1
ATOM 807 C CA . VAL A 1 107 ? 2.163 5.306 -3.677 1.00 96.12 107 VAL A CA 1
ATOM 808 C C . VAL A 1 107 ? 1.957 4.618 -2.334 1.00 96.12 107 VAL A C 1
ATOM 810 O O . VAL A 1 107 ? 1.396 3.526 -2.258 1.00 96.12 107 VAL A O 1
ATOM 813 N N . GLU A 1 108 ? 2.403 5.267 -1.263 1.00 91.88 108 GLU A N 1
ATOM 814 C CA . GLU A 1 108 ? 2.293 4.758 0.105 1.00 91.88 108 GLU A CA 1
ATOM 815 C C . GLU A 1 108 ? 2.155 5.929 1.077 1.00 91.88 108 GLU A C 1
ATOM 817 O O . GLU A 1 108 ? 2.969 6.847 1.047 1.00 91.88 108 GLU A O 1
ATOM 822 N N . ILE A 1 109 ? 1.161 5.911 1.965 1.00 89.25 109 ILE A N 1
ATOM 823 C CA . ILE A 1 109 ? 0.871 7.036 2.869 1.00 89.25 109 ILE A CA 1
ATOM 824 C C . ILE A 1 109 ? 1.864 7.137 4.036 1.00 89.25 109 ILE A C 1
ATOM 826 O O . ILE A 1 109 ? 2.161 8.242 4.502 1.00 89.25 109 ILE A O 1
ATOM 830 N N . SER A 1 110 ? 2.450 6.018 4.468 1.00 85.06 110 SER A N 1
ATOM 831 C CA . SER A 1 110 ? 3.394 5.967 5.584 1.00 85.06 110 SER A CA 1
ATOM 832 C C . SER A 1 110 ? 4.791 6.456 5.170 1.00 85.06 110 SER A C 1
ATOM 834 O O . SER A 1 110 ? 5.453 5.810 4.350 1.00 85.06 110 SER A O 1
ATOM 836 N N . PRO A 1 111 ? 5.311 7.558 5.751 1.00 89.50 111 PRO A N 1
ATOM 837 C CA . PRO A 1 111 ? 6.659 8.044 5.444 1.00 89.50 111 PRO A CA 1
ATOM 838 C C . PRO A 1 111 ? 7.749 7.022 5.797 1.00 89.50 111 PRO A C 1
ATOM 840 O O . PRO A 1 111 ? 8.733 6.901 5.069 1.00 89.50 111 PRO A O 1
ATOM 843 N N . THR A 1 112 ? 7.557 6.246 6.868 1.00 86.88 112 THR A N 1
ATOM 844 C CA . THR A 1 112 ? 8.493 5.197 7.302 1.00 86.88 112 THR A CA 1
ATOM 845 C C . THR A 1 112 ? 8.572 4.044 6.300 1.00 86.88 112 THR A C 1
ATOM 847 O O . THR A 1 112 ? 9.647 3.479 6.095 1.00 86.88 112 THR A O 1
ATOM 850 N N . GLN A 1 113 ? 7.456 3.693 5.654 1.00 87.56 113 GLN A N 1
ATOM 851 C CA . GLN A 1 113 ? 7.443 2.675 4.601 1.00 87.56 113 GLN A CA 1
ATOM 852 C C . GLN A 1 113 ? 8.014 3.220 3.285 1.00 87.56 113 GLN A C 1
ATOM 854 O O . GLN A 1 113 ? 8.857 2.566 2.674 1.00 87.56 113 GLN A O 1
ATOM 859 N N . ARG A 1 114 ? 7.667 4.459 2.903 1.00 93.38 114 ARG A N 1
ATOM 860 C CA . ARG A 1 114 ? 8.258 5.133 1.730 1.00 93.38 114 ARG A CA 1
ATOM 861 C C . ARG A 1 114 ? 9.778 5.233 1.797 1.00 93.38 114 ARG A C 1
ATOM 863 O O . ARG A 1 114 ? 10.448 5.045 0.788 1.00 93.38 114 ARG A O 1
ATOM 870 N N . ALA A 1 115 ? 10.339 5.473 2.982 1.00 92.88 115 ALA A N 1
ATOM 871 C CA . ALA A 1 115 ? 11.788 5.508 3.185 1.00 92.88 115 ALA A CA 1
ATOM 872 C C . ALA A 1 115 ? 12.492 4.171 2.859 1.00 92.88 115 ALA A C 1
ATOM 874 O O . ALA A 1 115 ? 13.711 4.144 2.706 1.00 92.88 115 ALA A O 1
ATOM 875 N N . GLN A 1 116 ? 11.741 3.070 2.745 1.00 92.75 116 GLN A N 1
ATOM 876 C CA . GLN A 1 116 ? 12.247 1.744 2.386 1.00 92.75 116 GLN A CA 1
ATOM 877 C C . GLN A 1 116 ? 12.093 1.427 0.894 1.00 92.75 116 GLN A C 1
ATOM 879 O O . GLN A 1 116 ? 12.552 0.367 0.462 1.00 92.75 116 GLN A O 1
ATOM 884 N N . HIS A 1 117 ? 11.483 2.307 0.093 1.00 94.44 117 HIS A N 1
ATOM 885 C CA . HIS A 1 117 ? 11.322 2.078 -1.344 1.00 94.44 117 HIS A CA 1
ATOM 886 C C . HIS A 1 117 ? 12.691 1.955 -2.034 1.00 94.44 117 HIS A C 1
ATOM 888 O O . HIS A 1 117 ? 13.647 2.640 -1.657 1.00 94.44 117 HIS A O 1
ATOM 894 N N . PRO A 1 118 ? 12.835 1.048 -3.014 1.00 92.62 118 PRO A N 1
ATOM 895 C CA . PRO A 1 118 ? 14.102 0.870 -3.712 1.00 92.62 118 PRO A CA 1
ATOM 896 C C . PRO A 1 118 ? 14.464 2.098 -4.559 1.00 92.62 118 PRO A C 1
ATOM 898 O O . PRO A 1 118 ? 13.600 2.848 -5.004 1.00 92.62 118 PRO A O 1
ATOM 901 N N . ALA A 1 119 ? 15.755 2.277 -4.838 1.00 90.69 119 ALA A N 1
ATOM 902 C CA . ALA A 1 119 ? 16.181 3.238 -5.850 1.00 90.69 119 ALA A CA 1
ATOM 903 C C . ALA A 1 119 ? 15.636 2.835 -7.234 1.00 90.69 119 ALA A C 1
ATOM 905 O O . ALA A 1 119 ? 15.491 1.649 -7.526 1.00 90.69 119 ALA A O 1
ATOM 906 N N . GLY A 1 120 ? 15.366 3.824 -8.088 1.00 87.44 120 GLY A N 1
ATOM 907 C CA . GLY A 1 120 ? 14.863 3.605 -9.449 1.00 87.44 120 GLY A CA 1
ATOM 908 C C . GLY A 1 120 ? 13.343 3.690 -9.594 1.00 87.44 120 GLY A C 1
ATOM 909 O O . GLY A 1 120 ? 12.875 3.778 -10.722 1.00 87.44 120 GLY A O 1
ATOM 910 N N . VAL A 1 121 ? 12.588 3.751 -8.490 1.00 93.12 121 VAL A N 1
ATOM 911 C CA . VAL A 1 121 ? 11.150 4.065 -8.513 1.00 93.12 121 VAL A CA 1
ATOM 912 C C . VAL A 1 121 ? 10.872 5.453 -7.942 1.00 93.12 121 VAL A C 1
ATOM 914 O O . VAL A 1 121 ? 11.624 5.973 -7.112 1.00 93.12 121 VAL A O 1
ATOM 917 N N . ARG A 1 122 ? 9.764 6.063 -8.360 1.00 95.75 122 ARG A N 1
ATOM 918 C CA . ARG A 1 122 ? 9.277 7.332 -7.817 1.00 95.75 122 ARG A CA 1
ATOM 919 C C . ARG A 1 122 ? 8.351 7.069 -6.629 1.00 95.75 122 ARG A C 1
ATOM 921 O O . ARG A 1 122 ? 7.240 6.589 -6.809 1.00 95.75 122 ARG A O 1
ATOM 928 N N . SER A 1 123 ? 8.781 7.424 -5.421 1.00 96.50 123 SER A N 1
ATOM 929 C CA . SER A 1 123 ? 7.958 7.307 -4.208 1.00 96.50 123 SER A CA 1
ATOM 930 C C . SER A 1 123 ? 7.057 8.534 -4.017 1.00 96.50 123 SER A C 1
ATOM 932 O O . SER A 1 123 ? 7.532 9.668 -4.123 1.00 96.50 123 SER A O 1
ATOM 934 N N . GLN A 1 124 ? 5.767 8.330 -3.735 1.00 96.19 124 GLN A N 1
ATOM 935 C CA . GLN A 1 124 ? 4.787 9.398 -3.497 1.00 96.19 124 GLN A CA 1
ATOM 936 C C . GLN A 1 124 ? 3.846 9.052 -2.336 1.00 96.19 124 GLN A C 1
ATOM 938 O O . GLN A 1 124 ? 3.575 7.887 -2.063 1.00 96.19 124 GLN A O 1
ATOM 943 N N . ALA A 1 125 ? 3.356 10.076 -1.631 1.00 94.25 125 ALA A N 1
ATOM 944 C CA . ALA A 1 125 ? 2.376 9.900 -0.554 1.00 94.25 125 ALA A CA 1
ATOM 945 C C . ALA A 1 125 ? 0.935 9.792 -1.072 1.00 94.25 125 ALA A C 1
ATOM 947 O O . ALA A 1 125 ? 0.081 9.203 -0.417 1.00 94.25 125 ALA A O 1
ATOM 948 N N . GLU A 1 126 ? 0.677 10.371 -2.242 1.00 93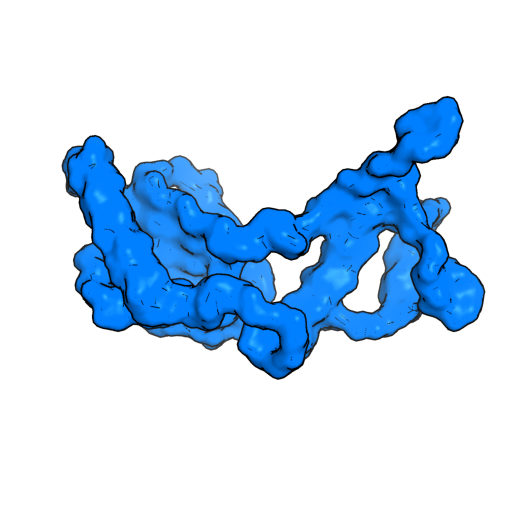.94 126 GLU A N 1
ATOM 949 C CA . GLU A 1 126 ? -0.649 10.520 -2.830 1.00 93.94 126 GLU A CA 1
ATOM 950 C C . GLU A 1 126 ? -0.639 9.997 -4.266 1.00 93.94 126 GLU A C 1
ATOM 952 O O . GLU A 1 126 ? 0.412 9.923 -4.909 1.00 93.94 126 GLU A O 1
ATOM 957 N N . LEU A 1 127 ? -1.821 9.635 -4.763 1.00 92.94 127 LEU A N 1
ATOM 958 C CA . LEU A 1 127 ? -2.005 9.262 -6.161 1.00 92.94 127 LEU A CA 1
ATOM 959 C C . LEU A 1 127 ? -1.651 10.439 -7.088 1.00 92.94 127 LEU A C 1
ATOM 961 O O . LEU A 1 127 ? -1.875 11.595 -6.716 1.00 92.94 127 LEU A O 1
ATOM 965 N N . PRO A 1 128 ? -1.171 10.174 -8.318 1.00 91.75 128 PRO A N 1
ATOM 966 C CA . PRO A 1 128 ? -1.005 11.219 -9.320 1.00 91.75 128 PRO A CA 1
ATOM 967 C C . PRO A 1 128 ? -2.305 12.010 -9.524 1.00 91.75 128 PRO A C 1
ATOM 969 O O . PRO A 1 128 ? -3.354 11.440 -9.818 1.00 91.75 128 PRO A O 1
ATOM 972 N N . SER A 1 129 ? -2.231 13.333 -9.378 1.00 90.44 129 SER A N 1
ATOM 973 C CA . SER A 1 129 ? -3.379 14.243 -9.515 1.00 90.44 129 SER A CA 1
ATOM 974 C C . SER A 1 129 ? -3.706 14.609 -10.964 1.00 90.44 129 SER A C 1
ATOM 976 O O . SER A 1 129 ? -4.751 15.199 -11.240 1.00 90.44 129 SER A O 1
ATOM 978 N N . VAL A 1 130 ? -2.816 14.266 -11.895 1.00 89.81 130 VAL A N 1
ATOM 979 C CA . VAL A 1 130 ? -2.997 14.463 -13.333 1.00 89.81 130 VAL A CA 1
ATOM 980 C C . VAL A 1 130 ? -3.387 13.141 -13.997 1.00 89.81 130 VAL A C 1
ATOM 982 O O . VAL A 1 130 ? -2.904 12.088 -13.572 1.00 89.81 130 VAL A O 1
ATOM 985 N N . PRO A 1 131 ? -4.225 13.165 -15.049 1.00 91.25 131 PRO A N 1
ATOM 986 C CA . PRO A 1 131 ? -4.481 11.978 -15.850 1.00 91.25 131 PRO A CA 1
ATOM 987 C C . PRO A 1 131 ? -3.173 11.400 -16.392 1.00 91.25 131 PRO A C 1
ATOM 989 O O . PRO A 1 131 ? -2.309 12.139 -16.862 1.00 91.25 131 PRO A O 1
ATOM 992 N N . PHE A 1 132 ? -3.053 10.080 -16.359 1.00 92.56 132 PHE A N 1
ATOM 993 C CA . PHE A 1 132 ? -1.935 9.358 -16.949 1.00 92.56 132 PHE A CA 1
ATOM 994 C C . PHE A 1 132 ? -2.455 8.189 -17.777 1.00 92.56 132 PHE A C 1
ATOM 996 O O . PHE A 1 132 ? -3.566 7.692 -17.575 1.00 92.56 132 PHE A O 1
ATOM 1003 N N . ARG A 1 133 ? -1.626 7.739 -18.714 1.00 94.06 133 ARG A N 1
ATOM 1004 C CA . ARG A 1 133 ? -1.873 6.544 -19.509 1.00 94.06 133 ARG A CA 1
ATOM 1005 C C . ARG A 1 133 ? -1.006 5.421 -18.968 1.00 94.06 133 ARG A C 1
ATOM 1007 O O . ARG A 1 133 ? 0.208 5.565 -18.907 1.00 94.06 133 ARG A O 1
ATOM 1014 N N . GLY A 1 134 ? -1.605 4.299 -18.593 1.00 95.12 134 GLY A N 1
ATOM 1015 C CA . GLY A 1 134 ? -0.837 3.124 -18.199 1.00 95.12 134 GLY A CA 1
ATOM 1016 C C . GLY A 1 134 ? -1.595 2.192 -17.274 1.00 95.12 134 GLY A C 1
ATOM 1017 O O . GLY A 1 134 ? -2.770 1.915 -17.509 1.00 95.12 134 GLY A O 1
ATOM 1018 N N . VAL A 1 135 ? -0.904 1.685 -16.258 1.00 95.69 135 VAL A N 1
ATOM 1019 C CA . VAL A 1 135 ? -1.377 0.595 -15.401 1.00 95.69 135 VAL A CA 1
ATOM 1020 C C . VAL A 1 135 ? -1.444 1.053 -13.950 1.00 95.69 135 VAL A C 1
ATOM 1022 O O . VAL A 1 135 ? -0.532 1.711 -13.455 1.00 95.69 135 VAL A O 1
ATOM 1025 N N . VAL A 1 136 ? -2.507 0.643 -13.257 1.00 95.94 136 VAL A N 1
ATOM 1026 C CA . VAL A 1 136 ? -2.621 0.739 -11.798 1.00 95.94 136 VAL A CA 1
ATOM 1027 C C . VAL A 1 136 ? -2.543 -0.661 -11.206 1.00 95.94 136 VAL A C 1
ATOM 1029 O O . VAL A 1 136 ? -3.281 -1.553 -11.621 1.00 95.94 136 VAL A O 1
ATOM 1032 N N . ILE A 1 137 ? -1.660 -0.841 -10.230 1.00 93.44 137 ILE A N 1
ATOM 1033 C CA . ILE A 1 137 ? -1.483 -2.065 -9.455 1.00 93.44 137 ILE A CA 1
ATOM 1034 C C . ILE A 1 137 ? -1.968 -1.778 -8.035 1.00 93.44 137 ILE A C 1
ATOM 1036 O O . ILE A 1 137 ? -1.536 -0.813 -7.414 1.00 93.44 137 ILE A O 1
ATOM 1040 N N . ALA A 1 138 ? -2.855 -2.620 -7.518 1.00 90.50 138 ALA A N 1
ATOM 1041 C CA . ALA A 1 138 ? -3.385 -2.524 -6.160 1.00 90.50 138 ALA A CA 1
ATOM 1042 C C . ALA A 1 138 ? -3.298 -3.903 -5.492 1.00 90.50 138 ALA A C 1
ATOM 1044 O O . ALA A 1 138 ? -4.309 -4.571 -5.279 1.00 90.50 138 ALA A O 1
ATOM 1045 N N . ASN A 1 139 ? -2.070 -4.369 -5.254 1.00 85.50 139 ASN A N 1
ATOM 1046 C CA . ASN A 1 139 ? -1.825 -5.670 -4.636 1.00 85.50 139 ASN A CA 1
ATOM 1047 C C . ASN A 1 139 ? -2.075 -5.586 -3.127 1.00 85.50 139 ASN A C 1
ATOM 1049 O O . ASN A 1 139 ? -1.430 -4.784 -2.463 1.00 85.50 139 ASN A O 1
ATOM 1053 N N . GLU A 1 140 ? -2.994 -6.400 -2.604 1.00 79.75 140 GLU A N 1
ATOM 1054 C CA . GLU A 1 140 ? -3.360 -6.443 -1.171 1.00 79.75 140 GLU A CA 1
ATOM 1055 C C . GLU A 1 140 ? -3.819 -5.087 -0.573 1.00 79.75 140 GLU A C 1
ATOM 1057 O O . GLU A 1 140 ? -3.826 -4.849 0.640 1.00 79.75 140 GLU A O 1
ATOM 1062 N N . LEU A 1 141 ? -4.217 -4.150 -1.443 1.00 77.06 141 LEU A N 1
ATOM 1063 C CA . LEU A 1 141 ? -4.666 -2.827 -1.020 1.00 77.06 141 LEU A CA 1
ATOM 1064 C C . LEU A 1 141 ? -6.038 -2.899 -0.341 1.00 77.06 141 LEU A C 1
ATOM 1066 O O . LEU A 1 141 ? -6.256 -2.263 0.687 1.00 77.06 141 LEU A O 1
ATOM 1070 N N . LEU A 1 142 ? -6.983 -3.626 -0.944 1.00 72.81 142 LEU A N 1
ATOM 1071 C CA . LEU A 1 142 ? -8.407 -3.555 -0.589 1.00 72.81 142 LEU A CA 1
ATOM 1072 C C . LEU A 1 142 ? -8.733 -4.230 0.745 1.00 72.81 142 LEU A C 1
ATOM 1074 O O . LEU A 1 142 ? -9.679 -3.845 1.423 1.00 72.81 142 LEU A O 1
ATOM 1078 N N . ASP A 1 143 ? -7.932 -5.209 1.125 1.00 72.00 143 ASP A N 1
ATOM 1079 C CA . ASP A 1 143 ? -8.038 -6.024 2.329 1.00 72.00 143 ASP A CA 1
ATOM 1080 C C . ASP A 1 143 ? -7.756 -5.228 3.609 1.00 72.00 143 ASP A C 1
ATOM 1082 O O . ASP A 1 143 ? -8.188 -5.624 4.690 1.00 72.00 143 ASP A O 1
ATOM 1086 N N . ASN A 1 144 ? -7.118 -4.062 3.484 1.00 73.38 144 ASN A N 1
ATOM 1087 C CA . ASN A 1 144 ? -6.751 -3.204 4.607 1.00 73.38 144 ASN A CA 1
ATOM 1088 C C . ASN A 1 144 ? -7.439 -1.831 4.583 1.00 73.38 144 ASN A C 1
ATOM 1090 O O . ASN A 1 144 ? -7.171 -0.991 5.446 1.00 73.38 144 ASN A O 1
ATOM 1094 N N . LEU A 1 145 ? -8.336 -1.581 3.622 1.00 83.31 145 LEU A N 1
ATOM 1095 C CA . LEU A 1 145 ? -9.049 -0.308 3.556 1.00 83.31 145 LEU A CA 1
ATOM 1096 C C . LEU A 1 145 ? -10.110 -0.209 4.660 1.00 83.31 145 LEU A C 1
ATOM 1098 O O . LEU A 1 145 ? -10.906 -1.133 4.831 1.00 83.31 145 LEU A O 1
ATOM 1102 N N . PRO A 1 146 ? -10.195 0.928 5.376 1.00 87.81 146 PRO A N 1
ATOM 1103 C CA . PRO A 1 146 ? -11.285 1.172 6.302 1.00 87.81 146 PRO A CA 1
ATOM 1104 C C . PRO A 1 146 ? -12.628 1.156 5.570 1.00 87.81 146 PRO A C 1
ATOM 1106 O O . PRO A 1 146 ? -12.806 1.839 4.561 1.00 87.81 146 PRO A O 1
ATOM 1109 N N . PHE A 1 147 ? -13.585 0.397 6.096 1.00 91.12 147 PHE A N 1
ATOM 1110 C CA . PHE A 1 147 ? -14.907 0.240 5.500 1.00 91.12 147 PHE A CA 1
ATOM 1111 C C . PHE A 1 147 ? -16.014 0.471 6.523 1.00 91.12 147 PHE A C 1
ATOM 1113 O O . PHE A 1 147 ? -15.837 0.296 7.729 1.00 91.12 147 PHE A O 1
ATOM 1120 N N . ARG A 1 148 ? -17.188 0.859 6.023 1.00 93.62 148 ARG A N 1
ATOM 1121 C CA . ARG A 1 148 ? -18.404 0.953 6.832 1.00 93.62 148 ARG A CA 1
ATOM 1122 C C . ARG A 1 148 ? -19.070 -0.411 6.888 1.00 93.62 148 ARG A C 1
ATOM 1124 O O . ARG A 1 148 ? -19.227 -1.066 5.860 1.00 93.62 148 ARG A O 1
ATOM 1131 N N . LEU A 1 149 ? -19.462 -0.825 8.085 1.00 94.06 149 LEU A N 1
ATOM 1132 C CA . LEU A 1 149 ? -20.084 -2.120 8.327 1.00 94.06 149 LEU A CA 1
ATOM 1133 C C . LEU A 1 149 ? -21.570 -1.917 8.624 1.00 94.06 149 LEU A C 1
ATOM 1135 O O . LEU A 1 149 ? -21.921 -1.156 9.519 1.00 94.06 149 LEU A O 1
ATOM 1139 N N . ALA A 1 150 ? -22.440 -2.600 7.883 1.00 95.62 150 ALA A N 1
ATOM 1140 C CA . ALA A 1 150 ? -23.874 -2.626 8.147 1.00 95.62 150 ALA A CA 1
ATOM 1141 C C . ALA A 1 150 ? -24.269 -3.974 8.764 1.00 95.62 150 ALA A C 1
ATOM 1143 O O . ALA A 1 150 ? -23.826 -5.025 8.303 1.00 95.62 150 ALA A O 1
ATOM 1144 N N . VAL A 1 151 ? -25.115 -3.941 9.791 1.00 95.12 151 VAL A N 1
ATOM 1145 C CA . VAL A 1 151 ? -25.615 -5.120 10.508 1.00 95.12 151 VAL A CA 1
ATOM 1146 C C . VAL A 1 151 ? -27.134 -5.150 10.405 1.00 95.12 151 VAL A C 1
ATOM 1148 O O . VAL A 1 151 ? -27.795 -4.110 10.464 1.00 95.12 151 VAL A O 1
ATOM 1151 N N . PHE A 1 152 ? -27.686 -6.347 10.225 1.00 95.62 152 PHE A N 1
ATOM 1152 C CA . PHE A 1 152 ? -29.125 -6.566 10.197 1.00 95.62 152 PHE A CA 1
ATOM 1153 C C . PHE A 1 152 ? -29.607 -7.104 11.549 1.00 95.62 152 PHE A C 1
ATOM 1155 O O . PHE A 1 152 ? -29.286 -8.231 11.915 1.00 95.62 152 PHE A O 1
ATOM 1162 N N . ASP A 1 153 ? -30.397 -6.301 12.264 1.00 91.31 153 ASP A N 1
ATOM 1163 C CA . ASP A 1 153 ? -31.043 -6.665 13.533 1.00 91.31 153 ASP A CA 1
ATOM 1164 C C . ASP A 1 153 ? -32.446 -6.042 13.592 1.00 91.31 153 ASP A C 1
ATOM 1166 O O . ASP A 1 153 ? -32.634 -4.871 13.942 1.00 91.31 153 ASP A O 1
ATOM 1170 N N . GLY A 1 154 ? -33.428 -6.784 13.069 1.00 95.19 154 GLY A N 1
ATOM 1171 C CA . GLY A 1 154 ? -34.784 -6.275 12.822 1.00 95.19 154 GLY A CA 1
ATOM 1172 C C . GLY A 1 154 ? -34.855 -5.125 11.800 1.00 95.19 154 GLY A C 1
ATOM 1173 O O . GLY A 1 154 ? -35.914 -4.530 11.617 1.00 95.19 154 GLY A O 1
ATOM 1174 N N . GLY A 1 155 ? -33.735 -4.803 11.147 1.00 96.75 155 GLY A N 1
ATOM 1175 C CA . GLY A 1 155 ? -33.541 -3.708 10.198 1.00 96.75 155 GLY A CA 1
ATOM 1176 C C . GLY A 1 155 ? -32.049 -3.428 9.983 1.00 96.75 155 GLY A C 1
ATOM 1177 O O . GLY A 1 155 ? -31.221 -3.803 10.813 1.00 96.75 155 GLY A O 1
ATOM 1178 N N . TRP A 1 156 ? -31.696 -2.782 8.868 1.00 97.19 156 TRP A N 1
ATOM 1179 C CA . TRP A 1 156 ? -30.310 -2.392 8.586 1.00 97.19 156 TRP A CA 1
ATOM 1180 C C . TRP A 1 156 ? -29.879 -1.215 9.457 1.00 97.19 156 TRP A C 1
ATOM 1182 O O . TRP A 1 156 ? -30.564 -0.192 9.516 1.00 97.19 156 TRP A O 1
ATOM 1192 N N . ARG A 1 157 ? -28.725 -1.353 10.110 1.00 95.50 157 ARG A N 1
ATOM 1193 C CA . ARG A 1 157 ? -28.091 -0.312 10.926 1.00 95.50 157 ARG A CA 1
ATOM 1194 C C . ARG A 1 157 ? -26.592 -0.295 10.653 1.00 95.50 157 ARG A C 1
ATOM 1196 O O . ARG A 1 157 ? -26.018 -1.319 10.296 1.00 95.50 157 ARG A O 1
ATOM 1203 N N . GLU A 1 158 ? -25.956 0.856 10.826 1.00 95.12 158 GLU A N 1
ATOM 1204 C CA . GLU A 1 158 ? -24.496 0.951 10.778 1.00 95.12 158 GLU A CA 1
ATOM 1205 C C . GLU A 1 158 ? -23.895 0.456 12.101 1.00 95.12 158 GLU A C 1
ATOM 1207 O O . GLU A 1 158 ? -24.387 0.793 13.180 1.00 95.12 158 GLU A O 1
ATOM 1212 N N . ALA A 1 159 ? -22.849 -0.365 12.015 1.00 93.50 159 ALA A N 1
ATOM 1213 C CA . ALA A 1 159 ? -22.084 -0.815 13.163 1.00 93.50 159 ALA A CA 1
ATOM 1214 C C . ALA A 1 159 ? -21.190 0.315 13.668 1.00 93.50 159 ALA A C 1
ATOM 1216 O O . ALA A 1 159 ? -20.451 0.953 12.910 1.00 93.50 159 ALA A O 1
ATOM 1217 N N . MET A 1 160 ? -21.234 0.509 14.978 1.00 92.50 160 MET A N 1
ATOM 1218 C CA . MET A 1 160 ? -20.467 1.525 15.674 1.00 92.50 160 MET A CA 1
ATOM 1219 C C . MET A 1 160 ? -19.573 0.848 16.706 1.00 92.50 160 MET A C 1
ATOM 1221 O O . MET A 1 160 ? -19.971 -0.149 17.298 1.00 92.50 160 MET A O 1
ATOM 1225 N N . VAL A 1 161 ? -18.392 1.407 16.938 1.00 90.06 161 VAL A N 1
ATOM 1226 C CA . VAL A 1 161 ? -17.454 0.952 17.963 1.00 90.06 161 VAL A CA 1
ATOM 1227 C C . VAL A 1 161 ? -17.511 1.915 19.137 1.00 90.06 161 VAL A C 1
ATOM 1229 O O . VAL A 1 161 ? -17.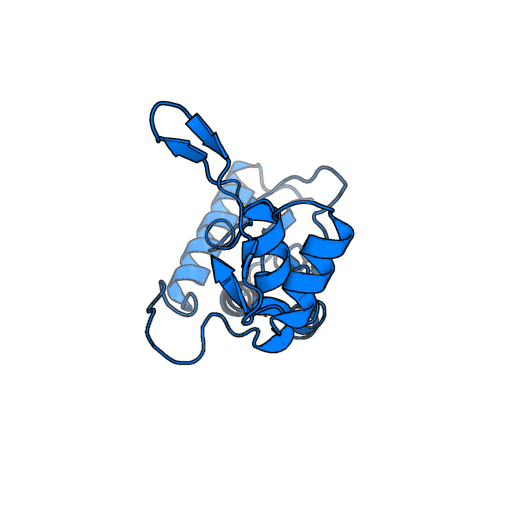394 3.135 18.967 1.00 90.06 161 VAL A O 1
ATOM 1232 N N . SER A 1 162 ? -17.673 1.361 20.333 1.00 86.69 162 SER A N 1
ATOM 1233 C CA . SER A 1 162 ? -17.589 2.098 21.585 1.00 86.69 162 SER A CA 1
ATOM 1234 C C . SER A 1 162 ? -16.435 1.576 22.438 1.00 86.69 162 SER A C 1
ATOM 1236 O O . SER A 1 162 ? -16.135 0.388 22.458 1.00 86.69 162 SER A O 1
ATOM 1238 N N . ILE A 1 163 ? -15.753 2.477 23.136 1.00 78.25 163 ILE A N 1
ATOM 1239 C CA . ILE A 1 163 ? -14.749 2.128 24.137 1.00 78.25 163 ILE A CA 1
ATOM 1240 C C . ILE A 1 163 ? -15.451 2.096 25.491 1.00 78.25 163 ILE A C 1
ATOM 1242 O O . ILE A 1 163 ? -15.939 3.126 25.973 1.00 78.25 163 ILE A O 1
ATOM 1246 N N . ALA A 1 164 ? -15.523 0.911 26.096 1.00 67.75 164 ALA A N 1
ATOM 1247 C CA . ALA A 1 164 ? -16.052 0.736 27.439 1.00 67.75 164 ALA A CA 1
ATOM 1248 C C . ALA A 1 164 ? -15.177 1.469 28.472 1.00 67.75 164 ALA A C 1
ATOM 1250 O O . ALA A 1 164 ? -14.004 1.767 28.239 1.00 67.75 164 ALA A O 1
ATOM 1251 N N . ARG A 1 165 ? -15.739 1.765 29.652 1.00 56.88 165 ARG A N 1
ATOM 1252 C CA . ARG A 1 165 ? -15.023 2.486 30.728 1.00 56.88 165 ARG A CA 1
ATOM 1253 C C . ARG A 1 165 ? -13.785 1.743 31.251 1.00 56.88 165 ARG A C 1
ATOM 1255 O O . ARG A 1 165 ? -12.935 2.376 31.867 1.00 56.88 165 ARG A O 1
ATOM 1262 N N . ASP A 1 166 ? -13.692 0.437 31.014 1.00 62.88 166 ASP A N 1
ATOM 1263 C CA . ASP A 1 166 ? -12.536 -0.407 31.344 1.00 62.88 166 ASP A CA 1
ATOM 1264 C C . ASP A 1 166 ? -11.489 -0.485 30.216 1.00 62.88 166 ASP A C 1
ATOM 1266 O O . ASP A 1 166 ? -10.423 -1.070 30.396 1.00 62.88 166 ASP A O 1
ATOM 1270 N N . GLY A 1 167 ? -11.771 0.139 29.070 1.00 57.12 167 GLY A N 1
ATOM 1271 C CA . GLY A 1 167 ? -10.880 0.212 27.928 1.00 57.12 167 GLY A CA 1
ATOM 1272 C C . GLY A 1 167 ? -11.049 -0.876 26.873 1.00 57.12 167 GLY A C 1
ATOM 1273 O O . GLY A 1 167 ? -10.293 -0.884 25.901 1.00 57.12 167 GLY A O 1
ATOM 1274 N N . THR A 1 168 ? -12.018 -1.777 27.021 1.00 59.94 168 THR A N 1
ATOM 1275 C CA . THR A 1 168 ? -12.297 -2.791 25.999 1.00 59.94 168 THR A CA 1
ATOM 1276 C C . THR A 1 168 ? -13.170 -2.224 24.867 1.00 59.94 168 THR A C 1
ATOM 1278 O O . THR A 1 168 ? -14.090 -1.446 25.134 1.00 59.94 168 THR A O 1
ATOM 1281 N N . PRO A 1 169 ? -12.887 -2.545 23.588 1.00 56.06 169 PRO A N 1
ATOM 1282 C CA . PRO A 1 169 ? -13.803 -2.231 22.494 1.00 56.06 169 PRO A CA 1
ATOM 1283 C C . PRO A 1 169 ? -15.056 -3.114 22.594 1.00 56.06 169 PRO A C 1
ATOM 1285 O O . PRO A 1 169 ? -14.925 -4.334 22.702 1.00 56.06 169 PRO A O 1
ATOM 1288 N N . SER A 1 170 ? -16.245 -2.509 22.525 1.00 59.47 170 SER A N 1
ATOM 1289 C CA . SER A 1 170 ? -17.542 -3.195 22.406 1.00 59.47 170 SER A CA 1
ATOM 1290 C C . SER A 1 170 ? -18.386 -2.617 21.282 1.00 59.47 170 SER A C 1
ATOM 1292 O O . SER A 1 170 ? -18.423 -1.361 21.170 1.00 59.47 170 SER A O 1
#

Radius of gyration: 19.58 Å; chains: 1; bounding box: 51×32×60 Å

Sequence (170 aa):
MTVAQLAAAQHAAGRPLRFDEYLAIVLYGEHGFYTTSGQAGRRGDFITSPEVGPLFAAVLARWIDAEHARLGAPDDFTIVEVGAGPGTLARAILLAAPHWIERYVAVEISPTQRAQHPAGVRSQAELPSVPFRGVVIANELLDNLPFRLAVFDGGWREAMVSIARDGTPS

Secondary structure (DSSP, 8-state):
--HHHHHHHHHHHTSPEEHHHHHHHHHHSTTSHHHHT--TTSSSS---STT-HHHHHHHHHHHHHHHHHHTT--TTEEEEEET-TTTHHHHHHHTT--TTGGGEEEE-S-HHHHTTPPTTSEEESS--SS--EEEEE-TT-GGGS----EEESSSEEE-EE-B-TTS-B-